Protein AF-A0A7S4CS10-F1 (afdb_monomer)

Mean predicted aligned error: 11.37 Å

Radius of gyration: 21.51 Å; Cα contacts (8 Å, |Δi|>4): 122; chains: 1; bounding box: 44×48×68 Å

Solvent-accessible surface area (backbone atoms only — not comparable to full-atom values): 8197 Å² total; per-residue (Å²): 145,87,87,82,83,78,83,75,83,74,84,68,85,87,72,81,80,81,76,77,58,76,70,58,47,68,35,93,86,35,38,68,57,46,52,48,51,50,51,30,47,52,22,42,57,62,39,72,46,49,65,56,50,48,61,55,49,27,52,77,68,69,49,53,72,66,58,47,50,50,54,52,53,52,45,63,56,36,37,61,52,20,30,50,52,28,52,53,39,37,76,72,70,38,40,68,56,47,43,53,51,20,32,49,50,14,23,50,26,41,51,48,38,57,51,39,64,74,66,72,50,59,68,67,58,49,51,50,34,50,48,53,23,49,28,24,46,32,21,29,50,41,43,53,64,74,76,108

pLDDT: mean 75.91, std 13.59, range [40.12, 90.75]

Organism: NCBI:txid73025

Structure (mmCIF, N/CA/C/O backbone):
data_AF-A0A7S4CS10-F1
#
_entry.id   AF-A0A7S4CS10-F1
#
loop_
_atom_site.group_PDB
_atom_site.id
_atom_site.type_symbol
_atom_site.label_atom_id
_atom_site.label_alt_id
_atom_site.label_comp_id
_atom_site.label_asym_id
_atom_site.label_entity_id
_atom_site.label_seq_id
_atom_site.pdbx_PDB_ins_code
_atom_site.Cartn_x
_atom_site.Cartn_y
_atom_site.Cartn_z
_atom_site.occupancy
_atom_site.B_iso_or_equiv
_atom_site.auth_seq_id
_atom_site.auth_comp_id
_atom_site.auth_asym_id
_atom_site.auth_atom_id
_atom_site.pdbx_PDB_model_num
ATOM 1 N N . ASP A 1 1 ? 25.178 33.866 -47.934 1.00 55.81 1 ASP A N 1
ATOM 2 C CA . ASP A 1 1 ? 24.964 32.444 -48.246 1.00 55.81 1 ASP A CA 1
ATOM 3 C C . ASP A 1 1 ? 25.324 31.540 -47.054 1.00 55.81 1 ASP A C 1
ATOM 5 O O . ASP A 1 1 ? 26.215 30.709 -47.128 1.00 55.81 1 ASP A O 1
ATOM 9 N N . LEU A 1 2 ? 24.688 31.771 -45.895 1.00 44.88 2 LEU A N 1
ATOM 10 C CA . LEU A 1 2 ? 24.964 31.049 -44.633 1.00 44.88 2 LEU A CA 1
ATOM 11 C C . LEU A 1 2 ? 23.772 31.146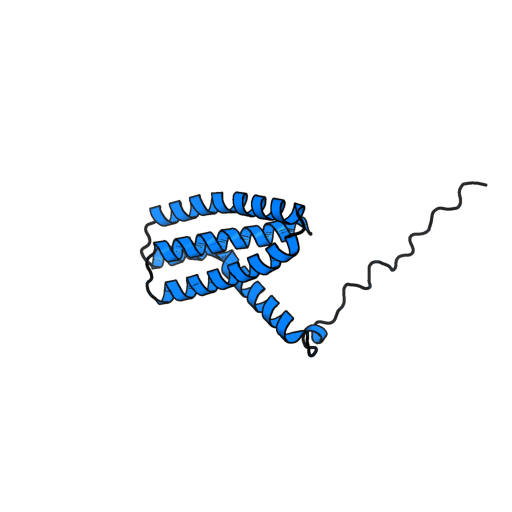 -43.651 1.00 44.88 2 LEU A C 1
ATOM 13 O O . LEU A 1 2 ? 23.937 31.210 -42.441 1.00 44.88 2 LEU A O 1
ATOM 17 N N . MET A 1 3 ? 22.549 31.193 -44.191 1.00 47.66 3 MET A N 1
ATOM 18 C CA . MET A 1 3 ? 21.282 31.321 -43.444 1.00 47.66 3 MET A CA 1
ATOM 19 C C . MET A 1 3 ? 20.208 30.363 -43.999 1.00 47.66 3 MET A C 1
ATOM 21 O O . MET A 1 3 ? 19.037 30.709 -44.106 1.00 47.66 3 MET A O 1
ATOM 25 N N . GLN A 1 4 ? 20.594 29.149 -44.402 1.00 53.22 4 GLN A N 1
ATOM 26 C CA . GLN A 1 4 ? 19.653 28.136 -44.902 1.00 53.22 4 GLN A CA 1
ATOM 27 C C . GLN A 1 4 ? 20.080 26.712 -44.531 1.00 53.22 4 GLN A C 1
ATOM 29 O O . GLN A 1 4 ? 20.315 25.903 -45.415 1.00 53.22 4 GLN A O 1
ATOM 34 N N . ARG A 1 5 ? 20.174 26.372 -43.239 1.00 50.81 5 ARG A N 1
ATOM 35 C CA . ARG A 1 5 ? 20.083 24.970 -42.766 1.00 50.81 5 ARG A CA 1
ATOM 36 C C . ARG A 1 5 ? 19.534 24.909 -41.340 1.00 50.81 5 ARG A C 1
ATOM 38 O O . ARG A 1 5 ? 20.215 24.464 -40.425 1.00 50.81 5 ARG A O 1
ATOM 45 N N . LEU A 1 6 ? 18.294 25.355 -41.149 1.00 47.41 6 LEU A N 1
ATOM 46 C CA . LEU A 1 6 ? 17.502 24.867 -40.020 1.00 47.41 6 LEU A CA 1
ATOM 47 C C . LEU A 1 6 ? 16.831 23.559 -40.463 1.00 47.41 6 LEU A C 1
ATOM 49 O O . LEU A 1 6 ? 16.130 23.572 -41.478 1.00 47.41 6 LEU A O 1
ATOM 53 N N . PRO A 1 7 ? 17.046 22.430 -39.766 1.00 47.03 7 PRO A N 1
ATOM 54 C CA . PRO A 1 7 ? 16.296 21.218 -40.042 1.00 47.03 7 PRO A CA 1
ATOM 55 C C . PRO A 1 7 ? 14.820 21.483 -39.738 1.00 47.03 7 PRO A C 1
ATOM 57 O O . PRO A 1 7 ? 14.441 21.848 -38.626 1.00 47.03 7 PRO A O 1
ATOM 60 N N . THR A 1 8 ? 13.986 21.324 -40.760 1.00 52.75 8 THR A N 1
ATOM 61 C CA . THR A 1 8 ? 12.531 21.313 -40.639 1.00 52.75 8 THR A CA 1
ATOM 62 C C . THR A 1 8 ? 12.154 20.203 -39.653 1.00 52.75 8 THR A C 1
ATOM 64 O O . THR A 1 8 ? 12.626 19.075 -39.823 1.00 52.75 8 THR A O 1
ATOM 67 N N . PRO A 1 9 ? 11.323 20.460 -38.626 1.00 43.72 9 PRO A N 1
ATOM 68 C CA . PRO A 1 9 ? 10.844 19.396 -37.764 1.00 43.72 9 PRO A CA 1
ATOM 69 C C . PRO A 1 9 ? 9.891 18.544 -38.601 1.00 43.72 9 PRO A C 1
ATOM 71 O O . PRO A 1 9 ? 8.718 18.870 -38.772 1.00 43.72 9 PRO A O 1
ATOM 74 N N . THR A 1 10 ? 10.404 17.454 -39.170 1.00 47.69 10 THR A N 1
ATOM 75 C CA . THR A 1 10 ? 9.578 16.405 -39.759 1.00 47.69 10 THR A CA 1
ATOM 76 C C . THR A 1 10 ? 8.759 15.792 -38.634 1.00 47.69 10 THR A C 1
ATOM 78 O O . THR A 1 10 ? 9.191 14.881 -37.925 1.00 47.69 10 THR A O 1
ATOM 81 N N . GLY A 1 11 ? 7.563 16.345 -38.442 1.00 51.81 11 GLY A N 1
ATOM 82 C CA . GLY A 1 11 ? 6.515 15.742 -37.649 1.00 51.81 11 GLY A CA 1
ATOM 83 C C . GLY A 1 11 ? 6.267 14.335 -38.171 1.00 51.81 11 GLY A C 1
ATOM 84 O O . GLY A 1 11 ? 5.913 14.159 -39.329 1.00 51.81 11 GLY A O 1
ATOM 85 N N . THR A 1 12 ? 6.536 13.336 -37.333 1.00 44.16 12 THR A N 1
ATOM 86 C CA . THR A 1 12 ? 6.010 11.953 -37.418 1.00 44.16 12 THR A CA 1
ATOM 87 C C . THR A 1 12 ? 6.559 11.036 -36.319 1.00 44.16 12 THR A C 1
ATOM 89 O O . THR A 1 12 ? 6.032 9.940 -36.143 1.00 44.16 12 THR A O 1
ATOM 92 N N . ALA A 1 13 ? 7.530 11.469 -35.506 1.00 40.75 13 ALA A N 1
ATOM 93 C CA . ALA A 1 13 ? 8.033 10.663 -34.386 1.00 40.75 13 ALA A CA 1
ATOM 94 C C . ALA A 1 13 ? 7.049 10.539 -33.195 1.00 40.75 13 ALA A C 1
ATOM 96 O O . ALA A 1 13 ? 7.157 9.610 -32.404 1.00 40.75 13 ALA A O 1
ATOM 97 N N . GLY A 1 14 ? 6.051 11.426 -33.083 1.00 40.19 14 GLY A N 1
ATOM 98 C CA . GLY A 1 14 ? 5.170 11.519 -31.906 1.00 40.19 14 GLY A CA 1
ATOM 99 C C . GLY A 1 14 ? 3.854 10.728 -31.942 1.00 40.19 14 GLY A C 1
ATOM 100 O O . GLY A 1 14 ? 3.061 10.854 -31.017 1.00 40.19 14 GLY A O 1
ATOM 101 N N . ARG A 1 15 ? 3.560 9.941 -32.991 1.00 40.84 15 ARG A N 1
ATOM 102 C CA . ARG A 1 15 ? 2.224 9.315 -33.174 1.00 40.84 15 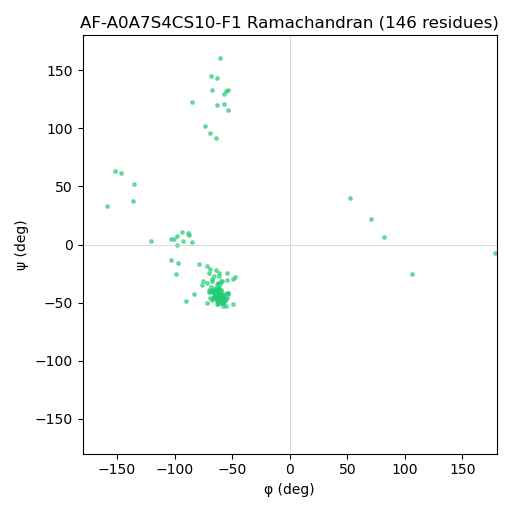ARG A CA 1
ATOM 103 C C . ARG A 1 15 ? 2.185 7.785 -33.249 1.00 40.84 15 ARG A C 1
ATOM 105 O O . ARG A 1 15 ? 1.109 7.227 -33.426 1.00 40.84 15 ARG A O 1
ATOM 112 N N . ARG A 1 16 ? 3.311 7.078 -33.096 1.00 40.12 16 ARG A N 1
ATOM 113 C CA . ARG A 1 16 ? 3.350 5.603 -33.249 1.00 40.12 16 ARG A CA 1
ATOM 114 C C . ARG A 1 16 ? 3.276 4.792 -31.947 1.00 40.12 16 ARG A C 1
ATOM 116 O O . ARG A 1 16 ? 3.253 3.570 -32.019 1.00 40.12 16 ARG A O 1
ATOM 123 N N . GLY A 1 17 ? 3.187 5.435 -30.781 1.00 42.62 17 GLY A N 1
ATOM 124 C CA . GLY A 1 17 ? 3.074 4.737 -29.489 1.00 42.62 17 GLY A CA 1
ATOM 125 C C . GLY A 1 17 ? 1.651 4.576 -28.934 1.00 42.62 17 GLY A C 1
ATOM 126 O O . GLY A 1 17 ? 1.444 3.763 -28.042 1.00 42.62 17 GLY A O 1
ATOM 127 N N . ALA A 1 18 ? 0.666 5.327 -29.438 1.00 44.56 18 ALA A N 1
ATOM 128 C CA . ALA A 1 18 ? -0.548 5.634 -28.665 1.00 44.56 18 ALA A CA 1
ATOM 129 C C . ALA A 1 18 ? -1.822 4.845 -29.034 1.00 44.56 18 ALA A C 1
ATOM 131 O O . ALA A 1 18 ? -2.877 5.105 -28.467 1.00 44.56 18 ALA A O 1
ATOM 132 N N . ALA A 1 19 ? -1.763 3.873 -29.947 1.00 45.78 19 ALA A N 1
ATOM 133 C CA . ALA A 1 19 ? -2.936 3.068 -30.315 1.00 45.78 19 ALA A CA 1
ATOM 134 C C . ALA A 1 19 ? -2.603 1.573 -30.405 1.00 45.78 19 ALA A C 1
ATOM 136 O O . ALA A 1 19 ? -2.865 0.901 -31.402 1.00 45.78 19 ALA A O 1
ATOM 137 N N . ILE A 1 20 ? -1.995 1.028 -29.351 1.00 56.88 20 ILE A N 1
ATOM 138 C CA . ILE A 1 20 ? -1.944 -0.424 -29.165 1.00 56.88 20 ILE A CA 1
ATOM 139 C C . ILE A 1 20 ? -3.356 -0.843 -28.746 1.00 56.88 20 ILE A C 1
ATOM 141 O O . ILE A 1 20 ? -3.760 -0.614 -27.611 1.00 56.88 20 ILE A O 1
ATOM 145 N N . GLY A 1 21 ? -4.138 -1.394 -29.679 1.00 61.16 21 GLY A N 1
ATOM 146 C CA . GLY A 1 21 ? -5.525 -1.777 -29.413 1.00 61.16 21 GLY A CA 1
ATOM 147 C C . GLY A 1 21 ? -5.648 -2.690 -28.188 1.00 61.16 21 GLY A C 1
ATOM 148 O O . GLY A 1 21 ? -4.918 -3.678 -28.081 1.00 61.16 21 GLY A O 1
ATOM 149 N N . LEU A 1 22 ? -6.598 -2.379 -27.296 1.00 63.78 22 LEU A N 1
ATOM 150 C CA . LEU A 1 22 ? -6.910 -3.118 -26.057 1.00 63.78 22 LEU A CA 1
ATOM 151 C C . LEU A 1 22 ? -7.035 -4.639 -26.271 1.00 63.78 22 LEU A C 1
ATOM 153 O O . LEU A 1 22 ? -6.721 -5.426 -25.383 1.00 63.78 22 LEU A O 1
ATOM 157 N N . TRP A 1 23 ? -7.421 -5.073 -27.473 1.00 67.50 23 TRP A N 1
ATOM 158 C CA . TRP A 1 23 ? -7.515 -6.484 -27.851 1.00 67.50 23 TRP A CA 1
ATOM 159 C C . TRP A 1 23 ? -6.174 -7.240 -27.778 1.00 67.50 23 TRP A C 1
ATOM 161 O O . TRP A 1 23 ? -6.164 -8.442 -27.516 1.00 67.50 23 TRP A O 1
ATOM 171 N N . ARG A 1 24 ? -5.026 -6.561 -27.940 1.00 65.25 24 ARG A N 1
ATOM 172 C CA . ARG A 1 24 ? -3.694 -7.183 -27.808 1.00 65.25 24 ARG A CA 1
ATOM 173 C C . ARG A 1 24 ? -3.360 -7.586 -26.373 1.00 65.25 24 ARG A C 1
ATOM 175 O O . ARG A 1 24 ? -2.556 -8.495 -26.185 1.00 65.25 24 ARG A O 1
ATOM 182 N N . LEU A 1 25 ? -4.016 -6.991 -25.375 1.00 61.19 25 LEU A N 1
ATOM 183 C CA . LEU A 1 25 ? -3.913 -7.426 -23.976 1.00 61.19 25 LEU A CA 1
ATOM 184 C C . LEU A 1 25 ? -4.468 -8.849 -23.783 1.00 61.19 25 LEU A C 1
ATOM 186 O O . LEU A 1 25 ? -4.056 -9.576 -22.882 1.00 61.19 25 LEU A O 1
ATOM 190 N N . TRP A 1 26 ? -5.333 -9.291 -24.701 1.00 69.50 26 TRP A N 1
ATOM 191 C CA . TRP A 1 26 ? -5.886 -10.640 -24.745 1.00 69.50 26 TRP A CA 1
ATOM 192 C C . TRP A 1 26 ? -5.106 -11.603 -25.651 1.00 69.50 26 TRP A C 1
ATOM 194 O O . TRP A 1 26 ? -5.564 -12.725 -25.890 1.00 69.50 26 TRP A O 1
ATOM 204 N N . ALA A 1 27 ? -3.916 -11.234 -26.132 1.00 77.69 27 ALA A N 1
ATOM 205 C CA . ALA A 1 27 ? -3.034 -12.167 -26.830 1.00 77.69 27 ALA A CA 1
ATOM 206 C C . ALA A 1 27 ? -2.488 -13.243 -25.866 1.00 77.69 27 ALA A C 1
ATOM 208 O O . ALA A 1 27 ? -2.219 -12.977 -24.687 1.00 77.69 27 ALA A O 1
ATOM 209 N N . ARG A 1 28 ? -2.314 -14.479 -26.359 1.00 59.16 28 ARG A N 1
ATOM 210 C CA . ARG A 1 28 ? -1.671 -15.569 -25.600 1.00 59.16 28 ARG A CA 1
ATOM 211 C C . ARG A 1 28 ? -0.266 -15.111 -25.174 1.00 59.16 28 ARG A C 1
ATOM 213 O O . ARG A 1 28 ? 0.530 -14.722 -26.015 1.00 59.16 28 ARG A O 1
ATOM 220 N N . GLY A 1 29 ? -0.006 -15.096 -23.864 1.00 65.94 29 GLY A N 1
ATOM 221 C CA . GLY A 1 29 ? 1.242 -14.603 -23.258 1.00 65.94 29 GLY A CA 1
ATOM 222 C C . GLY A 1 29 ? 1.135 -13.242 -22.552 1.00 65.94 29 GLY A C 1
ATOM 223 O O . GLY A 1 29 ? 1.870 -13.002 -21.597 1.00 65.94 29 GLY A O 1
ATOM 224 N N . LEU A 1 30 ? 0.183 -12.383 -22.941 1.00 67.88 30 LEU A N 1
ATOM 225 C CA . LEU A 1 30 ? -0.054 -11.087 -22.284 1.00 67.88 30 LEU A CA 1
ATOM 226 C C . LEU A 1 30 ? -1.210 -11.127 -21.277 1.00 67.88 30 LEU A C 1
ATOM 228 O O . LEU A 1 30 ? -1.155 -10.405 -20.288 1.00 67.88 30 LEU A O 1
ATOM 232 N N . ARG A 1 31 ? -2.173 -12.045 -21.449 1.00 76.25 31 ARG A N 1
ATOM 233 C CA . ARG A 1 31 ? -3.345 -12.199 -20.560 1.00 76.25 31 ARG A CA 1
ATOM 234 C C . ARG A 1 31 ? -2.992 -12.254 -19.076 1.00 76.25 31 ARG A C 1
ATOM 236 O O . ARG A 1 31 ? -3.558 -11.503 -18.297 1.00 76.25 31 ARG A O 1
ATOM 243 N N . GLY A 1 32 ? -2.046 -13.111 -18.687 1.00 75.00 32 GLY A N 1
ATOM 244 C CA . GLY A 1 32 ? -1.654 -13.256 -17.280 1.00 75.00 32 GLY A CA 1
ATOM 245 C C . GLY A 1 32 ? -1.045 -11.976 -16.702 1.00 75.00 32 GLY A C 1
ATOM 246 O O . GLY A 1 32 ? -1.350 -11.603 -15.575 1.00 75.00 32 GLY A O 1
ATOM 247 N N . ARG A 1 33 ? -0.248 -11.254 -17.503 1.00 75.25 33 ARG A N 1
ATOM 248 C CA . ARG A 1 33 ? 0.334 -9.964 -17.105 1.00 75.25 33 ARG A CA 1
ATOM 249 C C 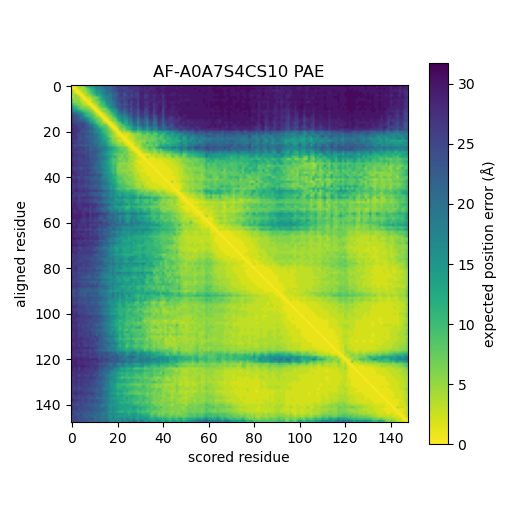. ARG A 1 33 ? -0.734 -8.881 -16.997 1.00 75.25 33 ARG A C 1
ATOM 251 O O . ARG A 1 33 ? -0.711 -8.114 -16.047 1.00 75.25 33 ARG A O 1
ATOM 258 N N . THR A 1 34 ? -1.683 -8.840 -17.929 1.00 75.25 34 THR A N 1
ATOM 259 C CA . THR A 1 34 ? -2.812 -7.905 -17.881 1.00 75.25 34 THR A CA 1
ATOM 260 C C . THR A 1 34 ? -3.695 -8.166 -16.668 1.00 75.25 34 THR A C 1
ATOM 262 O O . THR A 1 34 ? -3.998 -7.226 -15.946 1.00 75.25 34 THR A O 1
ATOM 265 N N . VAL A 1 35 ? -4.060 -9.424 -16.402 1.00 79.62 35 VAL A N 1
ATOM 266 C CA . VAL A 1 35 ? -4.845 -9.791 -15.214 1.00 79.62 35 VAL A CA 1
ATOM 267 C C . VAL A 1 35 ? -4.106 -9.392 -13.942 1.00 79.62 35 VAL A C 1
ATOM 269 O O . VAL A 1 35 ? -4.705 -8.760 -13.081 1.00 79.62 35 VAL A O 1
ATOM 272 N N . LEU A 1 36 ? -2.805 -9.681 -13.849 1.00 77.38 36 LEU A N 1
ATOM 273 C CA . LEU A 1 36 ? -1.998 -9.270 -12.704 1.00 77.38 36 LEU A CA 1
ATOM 274 C C . LEU A 1 36 ? -2.027 -7.749 -12.519 1.00 77.38 36 LEU A C 1
ATOM 276 O O . LEU A 1 36 ? -2.335 -7.283 -11.433 1.00 77.38 36 LEU A O 1
ATOM 280 N N . VAL A 1 37 ? -1.768 -6.971 -13.573 1.00 77.69 37 VAL A N 1
ATOM 281 C CA . VAL A 1 37 ? -1.800 -5.501 -13.503 1.00 77.69 37 VAL A CA 1
ATOM 282 C C . VAL A 1 37 ? -3.178 -4.987 -13.084 1.00 77.69 37 VAL A C 1
ATOM 284 O O . VAL A 1 37 ? -3.248 -4.076 -12.269 1.00 77.69 37 VAL A O 1
ATOM 287 N N . VAL A 1 38 ? -4.265 -5.580 -13.583 1.00 76.25 38 VAL A N 1
ATOM 288 C CA . VAL A 1 38 ? -5.636 -5.202 -13.202 1.00 76.25 38 VAL A CA 1
ATOM 289 C C . VAL A 1 38 ? -5.910 -5.510 -11.731 1.00 76.25 38 VAL A C 1
ATOM 291 O O . VAL A 1 38 ? -6.465 -4.664 -11.039 1.00 76.25 38 VAL A O 1
ATOM 294 N N . VAL A 1 39 ? -5.501 -6.681 -11.237 1.00 76.62 39 VAL A N 1
ATOM 295 C CA . VAL A 1 39 ? -5.646 -7.049 -9.819 1.00 76.62 39 VAL A CA 1
ATOM 296 C C . VAL A 1 39 ? -4.836 -6.105 -8.936 1.00 76.62 39 VAL A C 1
ATOM 298 O O . VAL A 1 39 ? -5.362 -5.602 -7.947 1.00 76.62 39 VAL A O 1
ATOM 301 N N . LEU A 1 40 ? -3.590 -5.817 -9.320 1.00 73.94 40 LEU A N 1
ATOM 302 C CA . LEU A 1 40 ? -2.733 -4.884 -8.594 1.00 73.94 40 LEU A CA 1
ATOM 303 C C . LEU A 1 40 ? -3.328 -3.474 -8.570 1.00 73.94 40 LEU A C 1
ATOM 305 O O . LEU A 1 40 ? -3.359 -2.820 -7.532 1.00 73.94 40 LEU A O 1
ATOM 309 N N . TRP A 1 41 ? -3.850 -3.021 -9.708 1.00 75.12 41 TRP A N 1
ATOM 310 C CA . TRP A 1 41 ? -4.509 -1.728 -9.821 1.00 75.12 41 TRP A CA 1
ATOM 311 C C . TRP A 1 41 ? -5.775 -1.653 -8.969 1.00 75.12 41 TRP A C 1
ATOM 313 O O . TRP A 1 41 ? -5.954 -0.686 -8.239 1.00 75.12 41 TRP A O 1
ATOM 323 N N . ALA A 1 42 ? -6.631 -2.676 -9.013 1.00 73.38 42 ALA A N 1
ATOM 324 C CA . ALA A 1 42 ? -7.837 -2.743 -8.194 1.00 73.38 42 ALA A CA 1
ATOM 325 C C . ALA A 1 42 ? -7.506 -2.766 -6.692 1.00 73.38 42 ALA A C 1
ATOM 327 O O . ALA A 1 42 ? -8.163 -2.079 -5.909 1.00 73.38 42 ALA A O 1
ATOM 328 N N . GLY A 1 43 ? -6.458 -3.496 -6.297 1.00 71.12 43 GLY A N 1
ATOM 329 C CA . GLY A 1 43 ? -5.944 -3.523 -4.927 1.00 71.12 43 GLY A CA 1
ATOM 330 C C . GLY A 1 43 ? -5.436 -2.158 -4.465 1.00 71.12 43 GLY A C 1
ATOM 331 O O . GLY A 1 43 ? -5.796 -1.721 -3.373 1.00 71.12 43 GLY A O 1
ATOM 332 N N . CYS A 1 44 ? -4.681 -1.453 -5.312 1.00 71.44 44 CYS A N 1
ATOM 333 C CA . CYS A 1 44 ? -4.223 -0.089 -5.046 1.00 71.44 44 CYS A CA 1
ATOM 334 C C . CYS A 1 44 ? -5.369 0.931 -5.029 1.00 71.44 44 CYS A C 1
ATOM 336 O O . CYS A 1 44 ? -5.365 1.821 -4.188 1.00 71.44 44 CYS A O 1
ATOM 338 N N . ALA A 1 45 ? -6.348 0.817 -5.929 1.00 72.81 45 ALA A N 1
ATOM 339 C CA . ALA A 1 45 ? -7.494 1.723 -5.999 1.00 72.81 45 ALA A CA 1
ATOM 340 C C . ALA A 1 45 ? -8.394 1.572 -4.766 1.00 72.81 45 ALA A C 1
ATOM 342 O O . ALA A 1 45 ? -8.730 2.562 -4.127 1.00 72.81 45 ALA A O 1
ATOM 343 N N . THR A 1 46 ? -8.695 0.335 -4.372 1.00 70.62 46 THR A N 1
ATOM 344 C CA . THR A 1 46 ? -9.402 0.049 -3.111 1.00 70.62 46 THR A CA 1
ATOM 345 C C . THR A 1 46 ? -8.576 0.517 -1.917 1.00 70.62 46 THR A C 1
ATOM 347 O O . THR A 1 46 ? -9.101 1.117 -0.983 1.00 70.62 46 THR A O 1
ATOM 350 N N . GLY A 1 47 ? -7.262 0.282 -1.990 1.00 63.72 47 GLY A N 1
ATOM 351 C CA . GLY A 1 47 ? -6.290 0.769 -1.033 1.00 63.72 47 GLY A CA 1
ATOM 352 C C . GLY A 1 47 ? -6.376 2.278 -0.868 1.00 63.72 47 GLY A C 1
ATOM 353 O O . GLY A 1 47 ? -6.456 2.709 0.259 1.00 63.72 47 GLY A O 1
ATOM 354 N N . SER A 1 48 ? -6.466 3.074 -1.937 1.00 69.69 48 SER A N 1
ATOM 355 C CA . SER A 1 48 ? -6.457 4.549 -1.886 1.00 69.69 48 SER A CA 1
ATOM 356 C C . SER A 1 48 ? -7.513 5.175 -0.974 1.00 69.69 48 SER A C 1
ATOM 358 O O . SER A 1 48 ? -7.310 6.271 -0.453 1.00 69.69 48 SER A O 1
ATOM 360 N N . GLU A 1 49 ? -8.610 4.463 -0.726 1.00 74.56 49 GLU A N 1
ATOM 361 C CA . GLU A 1 49 ? -9.653 4.918 0.179 1.00 74.56 49 GLU A CA 1
ATOM 362 C C . GLU A 1 49 ? -9.370 4.570 1.643 1.00 74.56 49 GLU A C 1
ATOM 364 O O . GLU A 1 49 ? -10.188 4.903 2.486 1.00 74.56 49 GLU A O 1
ATOM 369 N N . PHE A 1 50 ? -8.240 3.942 1.998 1.00 72.38 50 PHE A N 1
ATOM 370 C CA . PHE A 1 50 ? -7.969 3.363 3.326 1.00 72.38 50 PHE A CA 1
ATOM 371 C C . PHE A 1 50 ? -8.253 4.312 4.503 1.00 72.38 50 PHE A C 1
ATOM 373 O O . PHE A 1 50 ? -8.666 3.855 5.567 1.00 72.38 50 PHE A O 1
ATOM 380 N N . TRP A 1 51 ? -8.113 5.629 4.325 1.00 76.19 51 TRP A N 1
ATOM 381 C CA . TRP A 1 51 ? -8.500 6.613 5.338 1.00 76.19 51 TRP A CA 1
ATOM 382 C C . TRP A 1 51 ? -9.994 6.613 5.659 1.00 76.19 51 TRP A C 1
ATOM 384 O O . TRP A 1 51 ? -10.353 6.685 6.831 1.00 76.19 51 TRP A O 1
ATOM 394 N N . PHE A 1 52 ? -10.848 6.464 4.647 1.00 78.38 52 PHE A N 1
ATOM 395 C CA . PHE A 1 52 ? -12.285 6.273 4.818 1.00 78.38 52 PHE A CA 1
ATOM 396 C C . PHE A 1 52 ? -12.581 5.007 5.632 1.00 78.38 52 PHE A C 1
ATOM 398 O O . PHE A 1 52 ? -13.393 5.042 6.554 1.00 78.38 52 PHE A O 1
ATOM 405 N N . TRP A 1 53 ? -11.867 3.905 5.365 1.00 72.69 53 TRP A N 1
ATOM 406 C CA . TRP A 1 53 ? -12.012 2.665 6.138 1.00 72.69 53 TRP A CA 1
ATOM 407 C C . TRP A 1 53 ? -11.655 2.900 7.609 1.00 72.69 53 TRP A C 1
ATOM 409 O O . TRP A 1 53 ? -12.385 2.489 8.508 1.00 72.69 53 TRP A O 1
ATOM 419 N N . VAL A 1 54 ? -10.560 3.613 7.871 1.00 76.19 54 VAL A N 1
ATOM 420 C CA . VAL A 1 54 ? -10.112 3.920 9.234 1.00 76.19 54 VAL A CA 1
ATOM 421 C C . VAL A 1 54 ? -11.116 4.802 9.984 1.00 76.19 54 VAL A C 1
ATOM 423 O O . VAL A 1 54 ? -11.386 4.542 11.156 1.00 76.19 54 VAL A O 1
ATOM 426 N N . THR A 1 55 ? -11.690 5.822 9.342 1.00 81.06 55 THR A N 1
ATOM 427 C CA . THR A 1 55 ? -12.579 6.778 10.021 1.00 81.06 55 THR A CA 1
ATOM 428 C C . THR A 1 55 ? -14.019 6.295 10.148 1.00 81.06 55 THR A C 1
ATOM 430 O O . THR A 1 55 ? -14.616 6.474 11.209 1.00 81.06 55 THR A O 1
ATOM 433 N N . GLU A 1 56 ? -14.582 5.688 9.102 1.00 78.88 56 GLU A N 1
ATOM 434 C CA . GLU A 1 56 ? -15.993 5.284 9.077 1.00 78.88 56 GLU A CA 1
ATOM 435 C C . GLU A 1 56 ? -16.185 3.866 9.612 1.00 78.88 56 GLU A C 1
ATOM 437 O O . GLU A 1 56 ? -16.999 3.643 10.513 1.00 78.88 56 GLU A O 1
ATOM 442 N N . LEU A 1 57 ? -15.388 2.903 9.140 1.00 71.94 57 LEU A N 1
ATOM 443 C CA . LEU A 1 57 ? -15.503 1.530 9.633 1.00 71.94 57 LEU A CA 1
ATOM 444 C C . LEU A 1 57 ? -14.887 1.375 11.025 1.00 71.94 57 LEU A C 1
ATOM 446 O O . LEU A 1 57 ? -15.416 0.625 11.842 1.00 71.94 57 LEU A O 1
ATOM 450 N N . GLY A 1 58 ? -13.844 2.147 11.350 1.00 73.25 58 GLY A N 1
ATOM 451 C CA . GLY A 1 58 ? -13.290 2.180 12.705 1.00 73.25 58 GLY A CA 1
ATOM 452 C C . GLY A 1 58 ? -14.336 2.562 13.756 1.00 73.25 58 GLY A C 1
ATOM 453 O O . GLY A 1 58 ? -14.446 1.892 14.784 1.00 73.25 58 GLY A O 1
ATOM 454 N N . LYS A 1 59 ? -15.178 3.564 13.466 1.00 73.38 59 LYS A N 1
ATOM 455 C CA . LYS A 1 59 ? -16.315 3.925 14.329 1.00 73.38 59 LYS A CA 1
ATOM 456 C C . LYS A 1 59 ? -17.352 2.807 14.407 1.00 73.38 59 LYS A C 1
ATOM 458 O O . LYS A 1 59 ? -17.791 2.471 15.505 1.00 73.38 59 LYS A O 1
ATOM 463 N N . ALA A 1 60 ? -17.710 2.205 13.271 1.00 76.94 60 ALA A N 1
ATOM 464 C CA . ALA A 1 60 ? -18.665 1.095 13.222 1.00 76.94 60 ALA A CA 1
ATOM 465 C C . ALA A 1 60 ? -18.196 -0.142 14.016 1.00 76.94 60 ALA A C 1
ATOM 467 O O . ALA A 1 60 ? -19.022 -0.925 14.484 1.00 76.94 60 ALA A O 1
ATOM 468 N N . TRP A 1 61 ? -16.885 -0.306 14.209 1.00 73.56 61 TRP A N 1
ATOM 469 C CA . TRP A 1 61 ? -16.285 -1.404 14.973 1.00 73.56 61 TRP A CA 1
ATOM 470 C C . TRP A 1 61 ? -15.917 -1.047 16.416 1.00 73.56 61 TRP A C 1
ATOM 472 O O . TRP A 1 61 ? -15.297 -1.853 17.107 1.00 73.56 61 TRP A O 1
ATOM 482 N N . GLY A 1 62 ? -16.303 0.139 16.894 1.00 77.31 62 GLY A N 1
ATOM 483 C CA . GLY A 1 62 ? -16.037 0.557 18.270 1.00 77.31 62 GLY A CA 1
ATOM 484 C C . GLY A 1 62 ? -14.562 0.858 18.554 1.00 77.31 62 GLY A C 1
ATOM 485 O O . GLY A 1 62 ? -14.142 0.826 19.711 1.00 77.31 62 GLY A O 1
ATOM 486 N N . ILE A 1 63 ? -13.761 1.153 17.523 1.00 79.62 63 ILE A N 1
ATOM 487 C CA . ILE A 1 63 ? -12.412 1.694 17.708 1.00 79.62 63 ILE A CA 1
ATOM 488 C C . ILE A 1 63 ? -12.549 3.103 18.292 1.00 79.62 63 ILE A C 1
ATOM 490 O O . ILE A 1 63 ? -13.346 3.914 17.816 1.00 79.62 63 ILE A O 1
ATOM 494 N N . SER A 1 64 ? -11.775 3.401 19.337 1.00 83.69 64 SER A N 1
ATOM 495 C CA . SER A 1 64 ? -11.818 4.717 19.969 1.00 83.69 64 SER A CA 1
ATOM 496 C C . SER A 1 64 ? -11.374 5.807 18.992 1.00 83.69 64 SER A C 1
ATOM 498 O O . SER A 1 64 ? -10.444 5.633 18.202 1.00 83.69 64 SER A O 1
ATOM 500 N N . GLU A 1 65 ? -12.007 6.976 19.076 1.00 83.31 65 GLU A N 1
ATOM 501 C CA . GLU A 1 65 ? -11.640 8.127 18.245 1.00 83.31 65 GLU A CA 1
ATOM 502 C C . GLU A 1 65 ? -10.175 8.546 18.460 1.00 83.31 65 GLU A C 1
ATOM 504 O O . GLU A 1 65 ? -9.510 9.002 17.532 1.00 83.31 65 GLU A O 1
ATOM 509 N N . VAL A 1 66 ? -9.651 8.346 19.675 1.00 85.19 66 VAL A N 1
ATOM 510 C CA . VAL A 1 66 ? -8.240 8.590 20.006 1.00 85.19 66 VAL A CA 1
ATOM 511 C C . VAL A 1 66 ? -7.327 7.667 19.199 1.00 85.19 66 VAL A C 1
ATOM 513 O O . VAL A 1 66 ? -6.419 8.160 18.538 1.00 85.19 66 VAL A O 1
ATOM 516 N N . ALA A 1 67 ? -7.609 6.360 19.159 1.00 81.31 67 ALA A N 1
ATOM 517 C CA . ALA A 1 67 ? -6.813 5.409 18.383 1.00 81.31 67 ALA A CA 1
ATOM 518 C C . ALA A 1 67 ? -6.879 5.702 16.874 1.00 81.31 67 ALA A C 1
ATOM 520 O O . ALA A 1 67 ? -5.867 5.629 16.178 1.00 81.31 67 ALA A O 1
ATOM 521 N N . VAL A 1 68 ? -8.049 6.103 16.363 1.00 83.25 68 VAL A N 1
ATOM 522 C CA . VAL A 1 68 ? -8.199 6.557 14.969 1.00 83.25 68 VAL A CA 1
ATOM 523 C C . VAL A 1 68 ? -7.306 7.771 14.692 1.00 83.25 68 VAL A C 1
ATOM 525 O O . VAL A 1 68 ? -6.569 7.777 13.705 1.00 83.25 68 VAL A O 1
ATOM 528 N N . LYS A 1 69 ? -7.310 8.778 15.575 1.00 85.12 69 LYS A N 1
ATOM 529 C CA . LYS A 1 69 ? -6.455 9.972 15.448 1.00 85.12 69 LYS A CA 1
ATOM 530 C C . LYS A 1 69 ? -4.968 9.632 15.498 1.00 85.12 69 LYS A C 1
ATOM 532 O O . LYS A 1 69 ? -4.205 10.193 14.715 1.00 85.12 69 LYS A O 1
ATOM 537 N N . GLU A 1 70 ? -4.560 8.714 16.370 1.00 84.94 70 GLU A N 1
ATOM 538 C CA . GLU A 1 70 ? -3.176 8.240 16.454 1.00 84.94 70 GLU A CA 1
ATOM 539 C C . GLU A 1 70 ? -2.741 7.546 15.158 1.00 84.94 70 GLU A C 1
ATOM 541 O O . GLU A 1 70 ? -1.702 7.897 14.600 1.00 84.94 70 GLU A O 1
ATOM 546 N N . ILE A 1 71 ? -3.562 6.641 14.612 1.00 83.88 71 ILE A N 1
ATOM 547 C CA . ILE A 1 71 ? -3.292 5.979 13.324 1.00 83.88 71 ILE A CA 1
ATOM 548 C C . ILE A 1 71 ? -3.188 7.011 12.195 1.00 83.88 71 ILE A C 1
ATOM 550 O O . ILE A 1 71 ? -2.267 6.945 11.380 1.00 83.88 71 ILE A O 1
ATOM 554 N N . MET A 1 72 ? -4.091 7.995 12.160 1.00 84.44 72 MET A N 1
ATOM 555 C CA . MET A 1 72 ? -4.040 9.081 11.179 1.00 84.44 72 MET A CA 1
ATOM 556 C C . MET A 1 72 ? -2.773 9.923 11.303 1.00 84.44 72 MET A C 1
ATOM 558 O O . MET A 1 72 ? -2.152 10.260 10.294 1.00 84.44 72 MET A O 1
ATOM 562 N N . PHE A 1 73 ? -2.368 10.253 12.527 1.00 84.88 73 PHE A N 1
ATOM 563 C CA . PHE A 1 73 ? -1.143 11.000 12.778 1.00 84.88 73 PHE A CA 1
ATOM 564 C C . PHE A 1 73 ? 0.090 10.220 12.310 1.00 84.88 73 PHE A C 1
ATOM 566 O O . PHE A 1 73 ? 0.906 10.754 11.557 1.00 84.88 73 PHE A O 1
ATOM 573 N N . VAL A 1 74 ? 0.193 8.939 12.672 1.00 85.62 74 VAL A N 1
ATOM 574 C CA . VAL A 1 74 ? 1.303 8.075 12.248 1.00 85.62 74 VAL A CA 1
ATOM 575 C C . VAL A 1 74 ? 1.318 7.909 10.728 1.00 85.62 74 VAL A C 1
ATOM 577 O O . VAL A 1 74 ? 2.375 8.035 10.105 1.00 85.62 74 VAL A O 1
ATOM 580 N N . GLY A 1 75 ? 0.169 7.694 10.085 1.00 82.88 75 GLY A N 1
ATOM 581 C CA . GLY A 1 75 ? 0.136 7.554 8.630 1.00 82.88 75 GLY A CA 1
ATOM 582 C C . GLY A 1 75 ? 0.485 8.844 7.882 1.00 82.88 75 GLY A C 1
ATOM 583 O O . GLY A 1 75 ? 1.136 8.768 6.843 1.00 82.88 75 GLY A O 1
ATOM 584 N N . ARG A 1 76 ? 0.196 10.030 8.442 1.00 82.12 76 ARG A N 1
ATOM 585 C CA . ARG A 1 76 ? 0.700 11.308 7.896 1.00 82.12 76 ARG A CA 1
ATOM 586 C C . ARG A 1 76 ? 2.222 11.411 7.916 1.00 82.12 76 ARG A C 1
ATOM 588 O O . ARG A 1 76 ? 2.785 12.039 7.028 1.00 82.12 76 ARG A O 1
ATOM 595 N N . LEU A 1 77 ? 2.885 10.812 8.904 1.00 83.38 77 LEU A N 1
ATOM 596 C CA . LEU A 1 77 ? 4.349 10.734 8.936 1.00 83.38 77 LEU A CA 1
ATOM 597 C C . LEU A 1 77 ? 4.874 9.680 7.959 1.00 83.38 77 LEU A C 1
ATOM 599 O O . LEU A 1 77 ? 5.920 9.868 7.346 1.00 83.38 77 LEU A O 1
ATOM 603 N N . THR A 1 78 ? 4.126 8.591 7.790 1.00 84.94 78 THR A N 1
ATOM 604 C CA . THR A 1 78 ? 4.502 7.451 6.946 1.00 84.94 78 THR A CA 1
ATOM 605 C C . THR A 1 78 ? 4.662 7.852 5.475 1.00 84.94 78 THR A C 1
ATOM 607 O O . THR A 1 78 ? 5.597 7.383 4.827 1.00 84.94 78 THR A O 1
ATOM 610 N N . GLY A 1 79 ? 3.825 8.759 4.965 1.00 78.38 79 GLY A N 1
ATOM 611 C CA . GLY A 1 79 ? 3.875 9.188 3.563 1.00 78.38 79 GLY A CA 1
ATOM 612 C C . GLY A 1 79 ? 5.170 9.893 3.144 1.00 78.38 79 GLY A C 1
ATOM 613 O O . GLY A 1 79 ? 5.812 9.456 2.187 1.00 78.38 79 GLY A O 1
ATOM 614 N N . PRO A 1 80 ? 5.644 10.922 3.871 1.00 83.62 80 PRO A N 1
ATOM 615 C CA . PRO A 1 80 ? 6.963 11.507 3.641 1.00 83.62 80 PRO A CA 1
ATOM 616 C C . PRO A 1 80 ? 8.102 10.479 3.663 1.00 83.62 80 PRO A C 1
ATOM 618 O O . PRO A 1 80 ? 8.973 10.518 2.793 1.00 83.62 80 PRO A O 1
ATOM 621 N N . PHE A 1 81 ? 8.092 9.527 4.606 1.00 86.50 81 PHE A N 1
ATOM 622 C CA . PHE A 1 81 ? 9.103 8.463 4.645 1.00 86.50 81 PHE A CA 1
ATOM 623 C C . PHE A 1 81 ? 9.031 7.564 3.408 1.00 86.50 81 PHE A C 1
ATOM 625 O O . PHE A 1 81 ? 10.063 7.314 2.786 1.00 86.50 81 PHE A O 1
ATOM 632 N N . ALA A 1 82 ? 7.830 7.139 3.012 1.00 86.50 82 ALA A N 1
ATOM 633 C CA . ALA A 1 82 ? 7.604 6.350 1.806 1.00 86.50 82 ALA A CA 1
ATOM 634 C C . ALA A 1 82 ? 8.096 7.079 0.548 1.00 86.50 82 ALA A C 1
ATOM 636 O O . ALA A 1 82 ? 8.821 6.504 -0.266 1.00 86.50 82 ALA A O 1
ATOM 637 N N . PHE A 1 83 ? 7.788 8.370 0.422 1.00 81.81 83 PHE A N 1
ATOM 638 C CA . PHE A 1 83 ? 8.235 9.195 -0.695 1.00 81.81 83 PHE A CA 1
ATOM 639 C C . PHE A 1 83 ? 9.765 9.310 -0.762 1.00 81.81 83 PHE A C 1
ATOM 641 O O . PHE A 1 83 ? 10.363 9.159 -1.833 1.00 81.81 83 PHE A O 1
ATOM 648 N N . VAL A 1 84 ? 10.426 9.527 0.381 1.00 85.31 84 VAL A N 1
ATOM 649 C CA . VAL A 1 84 ? 11.894 9.559 0.457 1.00 85.31 84 VAL A CA 1
ATOM 650 C C . VAL A 1 84 ? 12.479 8.193 0.098 1.00 85.31 84 VAL A C 1
ATOM 652 O O . VAL A 1 84 ? 13.398 8.128 -0.719 1.00 85.31 84 VAL A O 1
ATOM 655 N N . SER A 1 85 ? 11.932 7.097 0.631 1.00 87.25 85 SER A N 1
ATOM 656 C CA . SER A 1 85 ? 12.366 5.737 0.288 1.00 87.25 85 SER A CA 1
ATOM 657 C C . SER A 1 85 ? 12.233 5.456 -1.211 1.00 87.25 85 SER A C 1
ATOM 659 O O . SER A 1 85 ? 13.173 4.947 -1.824 1.00 87.25 85 SER A O 1
ATOM 661 N N . ALA A 1 86 ? 11.111 5.840 -1.824 1.00 85.50 86 ALA A N 1
ATOM 662 C CA . ALA A 1 86 ? 10.880 5.720 -3.261 1.00 85.50 86 ALA A CA 1
ATOM 663 C C . ALA A 1 86 ? 11.873 6.556 -4.082 1.00 85.50 86 ALA A C 1
ATOM 665 O O . ALA A 1 86 ? 12.427 6.066 -5.071 1.00 85.50 86 ALA A O 1
ATOM 666 N N . SER A 1 87 ? 12.151 7.786 -3.648 1.00 80.75 87 SER A N 1
ATOM 667 C CA . SER A 1 87 ? 13.118 8.682 -4.292 1.00 80.75 87 SER A CA 1
ATOM 668 C C . SER A 1 87 ? 14.538 8.116 -4.248 1.00 80.75 87 SER A C 1
ATOM 670 O O . SER A 1 87 ? 15.234 8.088 -5.265 1.00 80.75 87 SER A O 1
ATOM 672 N N . VAL A 1 88 ? 14.965 7.617 -3.083 1.00 86.38 88 VAL A N 1
ATOM 673 C CA . VAL A 1 88 ? 16.276 6.981 -2.894 1.00 86.38 88 VAL A CA 1
ATOM 674 C C . VAL A 1 88 ? 16.387 5.738 -3.771 1.00 86.38 88 VAL A C 1
ATOM 676 O O . VAL A 1 88 ? 17.320 5.626 -4.563 1.00 86.38 88 VAL A O 1
ATOM 679 N N . ALA A 1 89 ? 15.409 4.835 -3.703 1.00 87.31 89 ALA A N 1
ATOM 680 C CA . ALA A 1 89 ? 15.409 3.614 -4.500 1.00 87.31 89 ALA A CA 1
ATOM 681 C C . ALA A 1 89 ? 15.424 3.903 -6.012 1.00 87.31 89 ALA A C 1
ATOM 683 O O . ALA A 1 89 ? 16.143 3.242 -6.764 1.00 87.31 89 ALA A O 1
ATOM 684 N N . SER A 1 90 ? 14.696 4.928 -6.460 1.00 84.12 90 SER A N 1
ATOM 685 C CA . SER A 1 90 ? 14.681 5.345 -7.865 1.00 84.12 90 SER A CA 1
ATOM 686 C C . SER A 1 90 ? 16.034 5.887 -8.327 1.00 84.12 90 SER A C 1
ATOM 688 O O . SER A 1 90 ? 16.486 5.516 -9.410 1.00 84.12 90 SER A O 1
ATOM 690 N N . ARG A 1 91 ? 16.737 6.670 -7.492 1.00 85.25 91 ARG A N 1
ATOM 691 C CA . ARG A 1 91 ? 18.107 7.141 -7.785 1.00 85.25 91 ARG A CA 1
ATOM 692 C C . ARG A 1 91 ? 19.104 5.999 -7.981 1.00 85.25 91 ARG A C 1
ATOM 694 O O . ARG A 1 91 ? 20.018 6.132 -8.786 1.00 85.25 91 ARG A O 1
ATOM 701 N N . PHE A 1 92 ? 18.909 4.876 -7.295 1.00 89.69 92 PHE A N 1
ATOM 702 C CA . PHE A 1 92 ? 19.734 3.674 -7.446 1.00 89.69 92 PHE A CA 1
ATOM 703 C C . PHE A 1 92 ? 19.248 2.719 -8.553 1.00 89.69 92 PHE A C 1
ATOM 705 O O . PHE A 1 92 ? 19.732 1.595 -8.653 1.00 89.69 92 PHE A O 1
ATOM 712 N N . GLY A 1 93 ? 18.293 3.135 -9.393 1.00 86.12 93 GLY A N 1
ATOM 713 C CA . GLY A 1 93 ? 17.794 2.328 -10.512 1.00 86.12 93 GLY A CA 1
ATOM 714 C C . GLY A 1 93 ? 16.744 1.276 -10.132 1.00 86.12 93 GLY A C 1
ATOM 715 O O . GLY A 1 93 ? 16.302 0.516 -10.993 1.00 86.12 9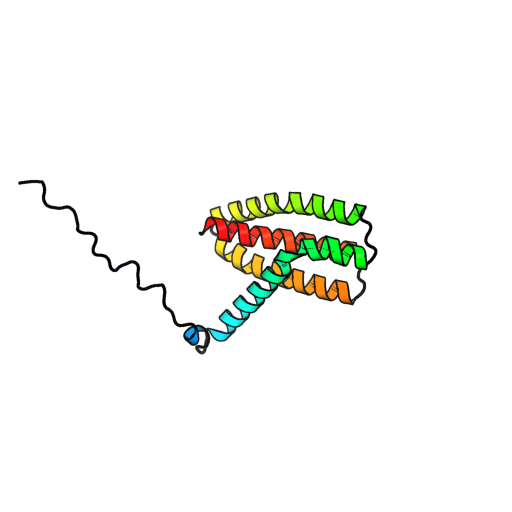3 GLY A O 1
ATOM 716 N N . TYR A 1 94 ? 16.275 1.253 -8.881 1.00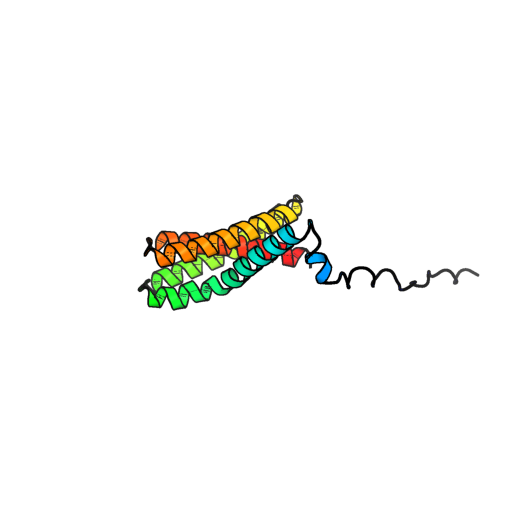 88.38 94 TYR A N 1
ATOM 717 C CA . TYR A 1 94 ? 15.275 0.292 -8.400 1.00 88.38 94 TYR A CA 1
ATOM 718 C C . TYR A 1 94 ? 13.821 0.738 -8.614 1.00 88.38 94 TYR A C 1
ATOM 720 O O . TYR A 1 94 ? 12.908 0.049 -8.163 1.00 88.38 94 TYR A O 1
ATOM 728 N N . GLY A 1 95 ? 13.560 1.836 -9.333 1.00 84.75 95 GLY A N 1
ATOM 729 C CA . GLY A 1 95 ? 12.203 2.381 -9.510 1.00 84.75 95 GLY A CA 1
ATOM 730 C C . GLY A 1 95 ? 11.180 1.360 -10.037 1.00 84.75 95 GLY A C 1
ATOM 731 O O . GLY A 1 95 ? 10.080 1.249 -9.505 1.00 84.75 95 GLY A O 1
ATOM 732 N N . LYS A 1 96 ? 11.560 0.520 -11.014 1.00 85.25 96 LYS A N 1
ATOM 733 C CA . LYS A 1 96 ? 10.682 -0.554 -11.531 1.00 85.25 96 LYS A CA 1
ATOM 734 C C . LYS A 1 96 ? 10.370 -1.628 -10.485 1.00 85.25 96 LYS A C 1
ATOM 736 O O . LYS A 1 96 ? 9.256 -2.152 -10.454 1.00 85.25 96 LYS A O 1
ATOM 741 N N . VAL A 1 97 ? 11.354 -1.965 -9.650 1.00 89.25 97 VAL A N 1
ATOM 742 C CA . VAL A 1 97 ? 11.199 -2.953 -8.576 1.00 89.25 97 VAL A CA 1
ATOM 743 C C . VAL A 1 97 ? 10.277 -2.395 -7.502 1.00 89.25 97 VAL A C 1
ATOM 745 O O . VAL A 1 97 ? 9.334 -3.078 -7.120 1.00 89.25 97 VAL A O 1
ATOM 748 N N . VAL A 1 98 ? 10.480 -1.141 -7.090 1.00 88.38 98 VAL A N 1
ATOM 749 C CA . VAL A 1 98 ? 9.601 -0.441 -6.143 1.00 88.38 98 VAL A CA 1
ATOM 750 C C . VAL A 1 98 ? 8.172 -0.380 -6.662 1.00 88.38 98 VAL A C 1
ATOM 752 O O . VAL A 1 98 ? 7.253 -0.698 -5.920 1.00 88.38 98 VAL A O 1
ATOM 755 N N . LEU A 1 99 ? 7.977 -0.042 -7.938 1.00 85.88 99 LEU A N 1
ATOM 756 C CA . LEU A 1 99 ? 6.643 0.023 -8.526 1.00 85.88 99 LEU A CA 1
ATOM 757 C C . LEU A 1 99 ? 5.945 -1.345 -8.497 1.00 85.88 99 LEU A C 1
ATOM 759 O O . LEU A 1 99 ? 4.788 -1.449 -8.102 1.00 85.88 99 LEU A O 1
ATOM 763 N N . THR A 1 100 ? 6.659 -2.405 -8.884 1.00 86.50 100 THR A N 1
ATOM 764 C CA . THR A 1 100 ? 6.086 -3.758 -8.968 1.00 86.50 100 THR A CA 1
ATOM 765 C C . THR A 1 100 ? 5.829 -4.349 -7.581 1.00 86.50 100 THR A C 1
ATOM 767 O O . THR A 1 100 ? 4.731 -4.825 -7.302 1.00 86.50 100 THR A O 1
ATOM 770 N N . MET A 1 101 ? 6.831 -4.302 -6.700 1.00 88.75 101 MET A N 1
ATOM 771 C CA . MET A 1 101 ? 6.743 -4.849 -5.345 1.00 88.75 101 MET A CA 1
ATOM 772 C C . MET A 1 101 ? 5.815 -4.011 -4.470 1.00 88.75 101 MET A C 1
ATOM 774 O O . MET A 1 101 ? 5.025 -4.575 -3.725 1.00 88.75 101 MET A O 1
ATOM 778 N N . GLY A 1 102 ? 5.852 -2.683 -4.595 1.00 88.25 102 GLY A N 1
ATOM 779 C CA . GLY A 1 102 ? 4.953 -1.778 -3.884 1.00 88.25 102 GLY A CA 1
ATOM 780 C C . GLY A 1 102 ? 3.495 -2.015 -4.266 1.00 88.25 102 GLY A C 1
ATOM 781 O O . GLY A 1 102 ? 2.656 -2.144 -3.382 1.00 88.25 102 GLY A O 1
ATOM 782 N N . ALA A 1 103 ? 3.188 -2.185 -5.557 1.00 85.50 103 ALA A N 1
ATOM 783 C CA . ALA A 1 103 ? 1.829 -2.511 -5.990 1.00 85.50 103 ALA A CA 1
ATOM 784 C C . ALA A 1 103 ? 1.373 -3.890 -5.477 1.00 85.50 103 ALA A C 1
ATOM 786 O O . ALA A 1 103 ? 0.233 -4.044 -5.030 1.00 85.50 103 ALA A O 1
ATOM 787 N N . ALA A 1 104 ? 2.266 -4.887 -5.499 1.00 86.94 104 ALA A N 1
ATOM 788 C CA . ALA A 1 104 ? 1.993 -6.217 -4.956 1.00 86.94 104 ALA A CA 1
ATOM 789 C C . ALA A 1 104 ? 1.714 -6.179 -3.451 1.00 86.94 104 ALA A C 1
ATOM 791 O O . ALA A 1 104 ? 0.699 -6.708 -3.004 1.00 86.94 104 ALA A O 1
ATOM 792 N N . LEU A 1 105 ? 2.572 -5.514 -2.679 1.00 90.62 105 LEU A N 1
ATOM 793 C CA . LEU A 1 105 ? 2.431 -5.400 -1.231 1.00 90.62 105 LEU A CA 1
ATOM 794 C C . LEU A 1 105 ? 1.206 -4.572 -0.849 1.00 90.62 105 LEU A C 1
ATOM 796 O O . LEU A 1 105 ? 0.474 -4.984 0.039 1.00 90.62 105 LEU A O 1
ATOM 800 N N . CYS A 1 106 ? 0.909 -3.496 -1.579 1.00 89.12 106 CYS A N 1
ATOM 801 C CA . CYS A 1 106 ? -0.333 -2.741 -1.428 1.00 89.12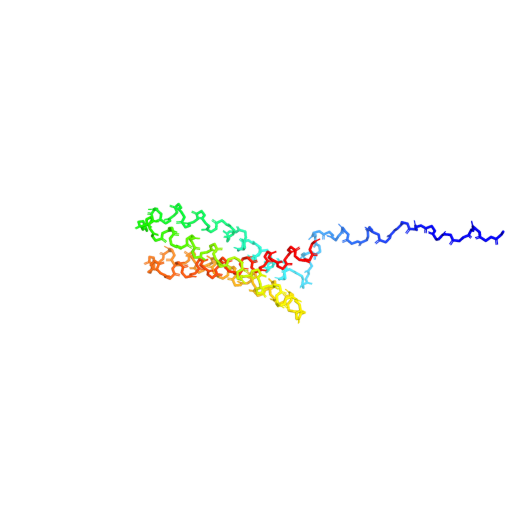 106 CYS A CA 1
ATOM 802 C C . CYS A 1 106 ? -1.558 -3.657 -1.601 1.00 89.12 106 CYS A C 1
ATOM 804 O O . CYS A 1 106 ? -2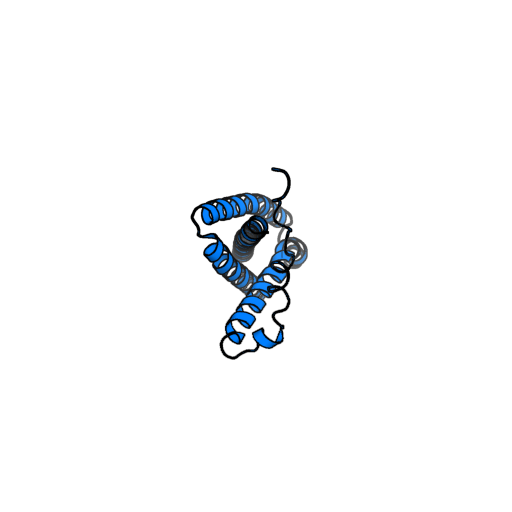.422 -3.723 -0.732 1.00 89.12 106 CYS A O 1
ATOM 806 N N . SER A 1 107 ? -1.585 -4.469 -2.661 1.00 86.25 107 SER A N 1
ATOM 807 C CA . SER A 1 107 ? -2.698 -5.392 -2.926 1.00 86.25 107 SER A CA 1
ATOM 808 C C . SER A 1 107 ? -2.838 -6.487 -1.868 1.00 86.25 107 SER A C 1
ATOM 810 O O . SER A 1 107 ? -3.949 -6.798 -1.436 1.00 86.25 107 SER A O 1
ATOM 812 N N . VAL A 1 108 ? -1.715 -7.062 -1.429 1.00 89.19 108 VAL A N 1
ATOM 813 C CA . VAL A 1 108 ? -1.686 -8.067 -0.358 1.00 89.19 108 VAL A CA 1
ATOM 814 C C . VAL A 1 108 ? -2.150 -7.458 0.963 1.00 89.19 108 VAL A C 1
ATOM 816 O O . VAL A 1 108 ? -2.950 -8.079 1.656 1.00 89.19 108 VAL A O 1
ATOM 819 N N . SER A 1 109 ? -1.716 -6.241 1.296 1.00 88.88 109 SER A N 1
ATOM 820 C CA . SER A 1 109 ? -2.152 -5.531 2.499 1.00 88.88 109 SER A CA 1
ATOM 821 C C . SER A 1 109 ? -3.644 -5.214 2.465 1.00 88.88 109 SER A C 1
ATOM 823 O O . SER A 1 109 ? -4.320 -5.458 3.459 1.00 88.88 109 SER A O 1
ATOM 825 N N . THR A 1 110 ? -4.190 -4.770 1.328 1.00 86.25 110 THR A N 1
ATOM 826 C CA . THR A 1 110 ? -5.639 -4.569 1.161 1.00 86.25 110 THR A CA 1
ATOM 827 C C . THR A 1 110 ? -6.415 -5.867 1.405 1.00 86.25 110 THR A C 1
ATOM 829 O O . THR A 1 110 ? -7.383 -5.879 2.166 1.00 86.25 110 THR A O 1
ATOM 832 N N . ALA A 1 111 ? -5.972 -6.984 0.817 1.00 86.56 111 ALA A N 1
ATOM 833 C CA . ALA A 1 111 ? -6.601 -8.287 1.032 1.00 86.56 111 ALA A CA 1
ATOM 834 C C . ALA A 1 111 ? -6.479 -8.755 2.493 1.00 86.56 111 ALA A C 1
ATOM 836 O O . ALA A 1 111 ? -7.443 -9.261 3.065 1.00 86.56 111 ALA A O 1
ATOM 837 N N . ALA A 1 112 ? -5.317 -8.548 3.116 1.00 88.06 112 ALA A N 1
ATOM 838 C CA . ALA A 1 112 ? -5.085 -8.880 4.516 1.00 88.06 112 ALA A CA 1
ATOM 839 C C . ALA A 1 112 ? -6.002 -8.074 5.441 1.00 88.06 112 ALA A C 1
ATOM 841 O O . ALA A 1 112 ? -6.601 -8.657 6.339 1.00 88.06 112 ALA A O 1
ATOM 842 N N . ILE A 1 113 ? -6.174 -6.772 5.194 1.00 86.12 113 ILE A N 1
ATOM 843 C CA . ILE A 1 113 ? -7.129 -5.936 5.927 1.00 86.12 113 ILE A CA 1
ATOM 844 C C . ILE A 1 113 ? -8.530 -6.531 5.784 1.00 86.12 113 ILE A C 1
ATOM 846 O O . ILE A 1 113 ? -9.141 -6.847 6.797 1.00 86.12 113 ILE A O 1
ATOM 850 N N . ALA A 1 114 ? -9.006 -6.800 4.565 1.00 83.81 114 ALA A N 1
ATOM 851 C CA . ALA A 1 114 ? -10.332 -7.390 4.358 1.00 83.81 114 ALA A CA 1
ATOM 852 C C . ALA A 1 114 ? -10.541 -8.702 5.145 1.00 83.81 114 ALA A C 1
ATOM 854 O O . ALA A 1 114 ? -11.587 -8.891 5.768 1.00 83.81 114 ALA A O 1
ATOM 855 N N . VAL A 1 115 ? -9.534 -9.583 5.181 1.00 86.44 115 VAL A N 1
ATOM 856 C CA . VAL A 1 115 ? -9.580 -10.830 5.966 1.00 86.44 115 VAL A CA 1
ATOM 857 C C . VAL A 1 115 ? -9.586 -10.556 7.471 1.00 86.44 115 VAL A C 1
ATOM 859 O O . VAL A 1 115 ? -10.412 -11.121 8.184 1.00 86.44 115 VAL A O 1
ATOM 862 N N . LEU A 1 116 ? -8.698 -9.688 7.964 1.00 85.62 116 LEU A N 1
ATOM 863 C CA . LEU A 1 116 ? -8.592 -9.344 9.389 1.00 85.62 116 LEU A CA 1
ATOM 864 C C . LEU A 1 116 ? -9.884 -8.717 9.926 1.00 85.62 116 LEU A C 1
ATOM 866 O O . LEU A 1 116 ? -10.271 -8.958 11.071 1.00 85.62 116 LEU A O 1
ATOM 870 N N . LEU A 1 117 ? -10.571 -7.951 9.081 1.00 77.50 117 LEU A N 1
ATOM 871 C CA . LEU A 1 117 ? -11.876 -7.381 9.391 1.00 77.50 117 LEU A CA 1
ATOM 872 C C . LEU A 1 117 ? -12.967 -8.453 9.486 1.00 77.50 117 LEU A C 1
ATOM 8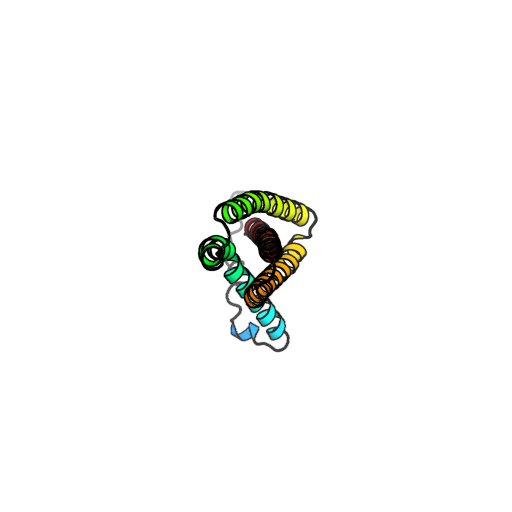74 O O . LEU A 1 117 ? -13.827 -8.375 10.361 1.00 77.50 117 LEU A O 1
ATOM 878 N N . GLY A 1 118 ? -12.907 -9.489 8.646 1.00 78.69 118 GLY A N 1
ATOM 879 C CA . GLY A 1 118 ? -13.833 -10.623 8.701 1.00 78.69 118 GLY A CA 1
ATOM 880 C C . GLY A 1 118 ? -13.646 -11.529 9.924 1.00 78.69 118 GLY A C 1
ATOM 881 O O . GLY A 1 118 ? -14.593 -12.193 10.344 1.00 78.69 118 GLY A O 1
ATOM 882 N N . THR A 1 119 ? -12.452 -11.554 10.525 1.00 79.94 119 THR A N 1
ATOM 883 C CA . THR A 1 119 ? -12.109 -12.484 11.618 1.00 79.94 119 TH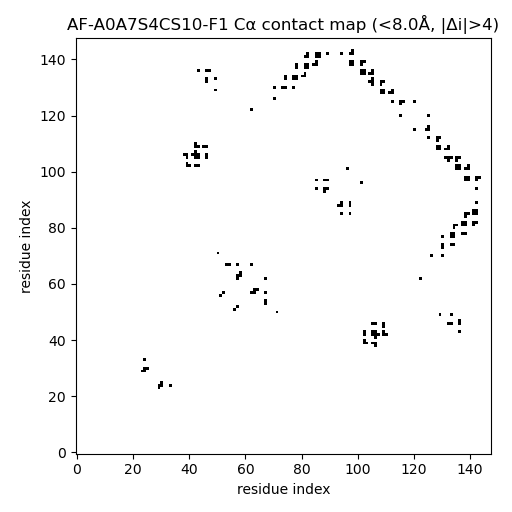R A CA 1
ATOM 884 C C . THR A 1 119 ? -12.178 -11.878 13.020 1.00 79.94 119 THR A C 1
ATOM 886 O O . THR A 1 119 ? -11.849 -12.569 13.982 1.00 79.94 119 THR A O 1
ATOM 889 N N . LYS A 1 120 ? -12.620 -10.618 13.169 1.00 72.19 120 LYS A N 1
ATOM 890 C CA . LYS A 1 120 ? -12.557 -9.868 14.443 1.00 72.19 120 LYS A CA 1
ATOM 891 C C . LYS A 1 120 ? -11.142 -9.872 15.046 1.00 72.19 120 LYS A C 1
ATOM 893 O O . LYS A 1 120 ? -10.969 -10.048 16.252 1.00 72.19 120 LYS A O 1
ATOM 898 N N . ALA A 1 121 ? -10.123 -9.734 14.197 1.00 74.69 121 ALA A N 1
ATOM 899 C CA . ALA A 1 121 ? -8.736 -9.704 14.640 1.00 74.69 121 ALA A CA 1
ATOM 900 C C . ALA A 1 121 ? -8.462 -8.533 15.602 1.00 74.69 121 ALA A C 1
ATOM 902 O O . ALA A 1 121 ? -9.191 -7.539 15.633 1.00 74.69 121 ALA A O 1
ATOM 903 N N . ALA A 1 122 ? -7.370 -8.628 16.368 1.00 80.19 122 ALA A N 1
ATOM 904 C CA . ALA A 1 122 ? -6.938 -7.551 17.253 1.00 80.19 122 ALA A CA 1
ATOM 905 C C . ALA A 1 122 ? -6.762 -6.237 16.469 1.00 80.19 122 ALA A C 1
ATOM 907 O O . ALA A 1 122 ? -6.081 -6.210 15.442 1.00 80.19 122 ALA A O 1
ATOM 908 N N . HIS A 1 123 ? -7.319 -5.136 16.982 1.00 79.50 123 HIS A N 1
ATOM 909 C CA . HIS A 1 123 ? -7.303 -3.828 16.310 1.00 79.50 123 HIS A CA 1
ATOM 910 C C . HIS A 1 123 ? -5.885 -3.358 15.936 1.00 79.50 123 HIS A C 1
ATOM 912 O O . HIS A 1 123 ? -5.699 -2.715 14.907 1.00 79.50 123 HIS A O 1
ATOM 918 N N . GLY A 1 124 ? -4.871 -3.743 16.721 1.00 82.25 124 GLY A N 1
ATOM 919 C CA . GLY A 1 124 ? -3.466 -3.454 16.421 1.00 82.25 124 GLY A CA 1
ATOM 920 C C . GLY A 1 124 ? -2.949 -4.110 15.134 1.00 82.25 124 GLY A C 1
ATOM 921 O O . GLY A 1 124 ? -2.155 -3.501 14.424 1.00 82.25 124 GLY A O 1
ATOM 922 N N . LEU A 1 125 ? -3.427 -5.311 14.781 1.00 86.12 125 LEU A N 1
ATOM 923 C CA . LEU A 1 125 ? -3.056 -5.976 13.524 1.00 86.12 125 LEU A CA 1
ATOM 924 C C . LEU A 1 125 ? -3.669 -5.270 12.316 1.00 86.12 125 LEU A C 1
ATOM 926 O O . LEU A 1 125 ? -2.993 -5.093 11.306 1.00 86.12 125 LEU A O 1
ATOM 930 N N . VAL A 1 126 ? -4.927 -4.834 12.433 1.00 83.62 126 VAL A N 1
ATOM 931 C CA . VAL A 1 126 ? -5.594 -4.040 11.391 1.00 83.62 126 VAL A CA 1
ATOM 932 C C . VAL A 1 126 ? -4.864 -2.711 11.204 1.00 83.62 126 VAL A C 1
ATOM 934 O O . VAL A 1 126 ? -4.529 -2.355 10.078 1.00 83.62 126 VAL A O 1
ATOM 937 N N . ALA A 1 127 ? -4.538 -2.016 12.299 1.00 84.12 127 ALA A N 1
ATOM 938 C CA . ALA A 1 127 ? -3.783 -0.766 12.260 1.00 84.12 127 ALA A CA 1
ATOM 939 C C . ALA A 1 127 ? -2.407 -0.939 11.596 1.00 84.12 127 ALA A C 1
ATOM 941 O O . ALA A 1 127 ? -2.041 -0.155 10.723 1.00 84.12 127 ALA A O 1
ATOM 942 N N . LEU A 1 128 ? -1.671 -1.998 11.949 1.00 87.19 128 LEU A N 1
ATOM 943 C CA . LEU A 1 128 ? -0.392 -2.316 11.317 1.00 87.19 128 LEU A CA 1
ATOM 944 C C . LEU A 1 128 ? -0.557 -2.575 9.815 1.00 87.19 128 LEU A C 1
ATOM 946 O O . LEU A 1 128 ? 0.190 -2.018 9.015 1.00 87.19 128 LEU A O 1
ATOM 950 N N . ALA A 1 129 ? -1.546 -3.379 9.421 1.00 88.12 129 ALA A N 1
ATOM 951 C CA . ALA A 1 129 ? -1.801 -3.680 8.017 1.00 88.12 129 ALA A CA 1
ATOM 952 C C . ALA A 1 129 ? -2.162 -2.417 7.212 1.00 88.12 129 ALA A C 1
ATOM 954 O O . ALA A 1 129 ? -1.692 -2.263 6.085 1.00 88.12 129 ALA A O 1
ATOM 955 N N . VAL A 1 130 ? -2.919 -1.488 7.807 1.00 85.94 130 VAL A N 1
ATOM 956 C CA . VAL A 1 130 ? -3.235 -0.175 7.222 1.00 85.94 130 VAL A CA 1
ATOM 957 C C . VAL A 1 130 ? -1.990 0.702 7.082 1.00 85.94 130 VAL A C 1
ATOM 959 O O . VAL A 1 130 ? -1.814 1.341 6.049 1.00 85.94 130 VAL A O 1
ATOM 962 N N . LEU A 1 131 ? -1.095 0.731 8.073 1.00 87.81 131 LEU A N 1
ATOM 963 C CA . LEU A 1 131 ? 0.151 1.501 7.972 1.00 87.81 131 LEU A CA 1
ATOM 964 C C . LEU A 1 131 ? 1.079 0.947 6.886 1.00 87.81 131 LEU A C 1
ATOM 966 O O . LEU A 1 131 ? 1.679 1.715 6.134 1.00 87.81 131 LEU A O 1
ATOM 970 N N . VAL A 1 132 ? 1.157 -0.380 6.769 1.00 90.50 132 VAL A N 1
ATOM 971 C CA . VAL A 1 132 ? 1.900 -1.054 5.698 1.00 90.50 132 VAL A CA 1
ATOM 972 C C . VAL A 1 132 ? 1.293 -0.725 4.332 1.00 90.50 132 VAL A C 1
ATOM 974 O O . VAL A 1 132 ? 2.029 -0.374 3.409 1.00 90.50 132 VAL A O 1
ATOM 977 N N . LEU A 1 133 ? -0.039 -0.782 4.213 1.00 89.44 133 LEU A N 1
ATOM 978 C CA . LEU A 1 133 ? -0.761 -0.381 3.006 1.00 89.44 133 LEU A CA 1
ATOM 979 C C . LEU A 1 133 ? -0.417 1.061 2.616 1.00 89.44 133 LEU A C 1
ATOM 981 O O . LEU A 1 133 ? 0.007 1.299 1.488 1.00 89.44 133 LEU A O 1
ATOM 985 N N . ASN A 1 134 ? -0.551 1.995 3.560 1.00 88.06 134 ASN A N 1
ATOM 986 C CA . ASN A 1 134 ? -0.267 3.414 3.368 1.00 88.06 134 ASN A CA 1
ATOM 987 C C . ASN A 1 134 ? 1.171 3.649 2.877 1.00 88.06 134 ASN A C 1
ATOM 989 O O . ASN A 1 134 ? 1.388 4.336 1.883 1.00 88.06 134 ASN A O 1
ATOM 993 N N . PHE A 1 135 ? 2.157 3.009 3.515 1.00 90.06 135 PHE A N 1
ATOM 994 C CA . PHE A 1 135 ? 3.561 3.134 3.123 1.00 90.06 135 PHE A CA 1
ATOM 995 C C . PHE A 1 135 ? 3.805 2.698 1.672 1.00 90.06 135 PHE A C 1
ATOM 997 O O . PHE A 1 135 ? 4.413 3.428 0.890 1.00 90.06 135 PHE A O 1
ATOM 1004 N N . PHE A 1 136 ? 3.328 1.513 1.281 1.00 90.75 136 PHE A N 1
ATOM 1005 C CA . PHE A 1 136 ? 3.556 1.015 -0.078 1.00 90.75 136 PHE A CA 1
ATOM 1006 C C . PHE A 1 136 ? 2.743 1.763 -1.128 1.00 90.75 136 PHE A C 1
ATOM 1008 O O . PHE A 1 136 ? 3.230 1.959 -2.243 1.00 90.75 136 PHE A O 1
ATOM 1015 N N . PHE A 1 137 ? 1.541 2.211 -0.774 1.00 88.19 137 PHE A N 1
ATOM 1016 C CA . PHE A 1 137 ? 0.730 3.068 -1.625 1.00 88.19 137 PHE A CA 1
ATOM 1017 C C . PHE A 1 137 ? 1.470 4.373 -1.954 1.00 88.19 137 PHE A C 1
ATOM 1019 O O . PHE A 1 137 ? 1.658 4.685 -3.132 1.00 88.19 137 PHE A O 1
ATOM 1026 N N . ASP A 1 138 ? 1.993 5.069 -0.943 1.00 87.38 138 ASP A N 1
ATOM 1027 C CA . ASP A 1 138 ? 2.730 6.322 -1.138 1.00 87.38 138 ASP A CA 1
ATOM 1028 C C . ASP A 1 138 ? 4.071 6.117 -1.858 1.00 87.38 138 ASP A C 1
ATOM 1030 O O . ASP A 1 138 ? 4.484 6.967 -2.649 1.00 87.38 138 ASP A O 1
ATOM 1034 N N . MET A 1 139 ? 4.733 4.965 -1.683 1.00 88.00 139 MET A N 1
ATOM 1035 C CA . MET A 1 139 ? 5.905 4.616 -2.494 1.00 88.00 139 MET A CA 1
ATOM 1036 C C . MET A 1 139 ? 5.554 4.472 -3.979 1.00 88.00 139 MET A C 1
ATOM 1038 O O . MET A 1 139 ? 6.274 4.992 -4.834 1.00 88.00 139 MET A O 1
ATOM 1042 N N . VAL A 1 140 ? 4.469 3.756 -4.298 1.00 87.62 140 VAL A N 1
ATOM 1043 C CA . VAL A 1 140 ? 4.018 3.539 -5.682 1.00 87.62 140 VAL A CA 1
ATOM 1044 C C . VAL A 1 140 ? 3.687 4.872 -6.339 1.00 87.62 140 VAL A C 1
ATOM 1046 O O . VAL A 1 140 ? 4.185 5.146 -7.431 1.00 87.62 140 VAL A O 1
ATOM 1049 N N . TRP A 1 141 ? 2.916 5.724 -5.661 1.00 83.12 141 TRP A N 1
ATOM 1050 C CA . TRP A 1 141 ? 2.580 7.050 -6.174 1.00 83.12 141 TRP A CA 1
ATOM 1051 C C . TRP A 1 141 ? 3.792 7.962 -6.291 1.00 83.12 141 TRP A C 1
ATOM 1053 O O . TRP A 1 141 ? 3.937 8.634 -7.307 1.00 83.12 141 TRP A O 1
ATOM 1063 N N . GLY A 1 142 ? 4.705 7.940 -5.318 1.00 81.69 142 GLY A N 1
ATOM 1064 C CA . GLY A 1 142 ? 5.949 8.704 -5.385 1.00 81.69 142 GLY A CA 1
ATOM 1065 C C . GLY A 1 142 ? 6.790 8.347 -6.612 1.00 81.69 142 GLY A C 1
ATOM 1066 O O . GLY A 1 142 ? 7.260 9.240 -7.318 1.00 81.69 142 GLY A O 1
ATOM 1067 N N . VAL A 1 143 ? 6.926 7.051 -6.925 1.00 84.25 143 VAL A N 1
ATOM 1068 C CA . VAL A 1 143 ? 7.613 6.618 -8.153 1.00 84.25 143 VAL A CA 1
ATOM 1069 C C . VAL A 1 143 ? 6.833 7.045 -9.395 1.00 84.25 143 VAL A C 1
ATOM 1071 O O . VAL A 1 143 ? 7.446 7.594 -10.307 1.00 84.25 143 VAL A O 1
ATOM 1074 N N . LEU A 1 144 ? 5.510 6.843 -9.434 1.00 81.81 144 LEU A N 1
ATOM 1075 C CA . LEU A 1 144 ? 4.671 7.253 -10.567 1.00 81.81 144 LEU A CA 1
ATOM 1076 C C . LEU A 1 144 ? 4.799 8.753 -10.872 1.00 81.81 144 LEU A C 1
ATOM 1078 O O . LEU A 1 144 ? 5.034 9.104 -12.022 1.00 81.81 144 LEU A O 1
ATOM 1082 N N . TYR A 1 145 ? 4.743 9.620 -9.859 1.00 75.94 145 TYR A N 1
ATOM 1083 C CA . TYR A 1 145 ? 4.905 11.066 -10.042 1.00 75.94 145 TYR A CA 1
ATOM 1084 C C . TYR A 1 145 ? 6.302 11.474 -10.504 1.00 75.94 145 TYR A C 1
ATOM 1086 O O . TYR A 1 145 ? 6.455 12.506 -11.141 1.00 75.94 145 TYR A O 1
ATOM 1094 N N . SER A 1 146 ? 7.332 10.688 -10.188 1.00 72.25 146 SER A N 1
ATOM 1095 C CA . SER A 1 146 ? 8.697 10.986 -10.639 1.00 72.25 146 SER A CA 1
ATOM 1096 C C . SER A 1 146 ? 8.973 10.589 -12.092 1.00 72.25 146 SER A C 1
ATOM 1098 O O . SER A 1 146 ? 9.970 11.036 -12.657 1.00 72.25 146 SER A O 1
ATOM 1100 N N . ILE A 1 147 ? 8.131 9.733 -12.687 1.00 68.50 147 ILE A N 1
ATOM 1101 C CA . ILE A 1 147 ? 8.283 9.261 -14.074 1.00 68.50 147 ILE A CA 1
ATOM 1102 C C . ILE A 1 147 ? 7.317 9.936 -15.061 1.00 68.50 147 ILE A C 1
ATOM 1104 O O . ILE A 1 147 ? 7.504 9.770 -16.267 1.00 68.50 147 ILE A O 1
ATOM 1108 N N . THR A 1 148 ? 6.292 10.639 -14.567 1.00 56.12 148 THR A N 1
ATOM 1109 C CA . THR A 1 148 ? 5.343 11.453 -15.351 1.00 56.12 148 THR A CA 1
ATOM 1110 C C . THR A 1 148 ? 5.771 12.907 -15.395 1.00 56.12 148 THR A C 1
ATOM 1112 O O . THR A 1 148 ? 5.720 13.492 -16.497 1.00 56.12 148 THR A O 1
#

Secondary structure (DSSP, 8-state):
-----PPP--TTTTSSSS---GGGGGSTTTHHHHHHHHHHHHHHHHHHTHHHIIIIIHHHTT--HHHHHHHHHHHHHHHHHHHHHHHHHHHTT-HHHHHHHHHHHHHHHHHHHHHHHHTT--HHHHHHHHHHHHHHHHHHHHHHHHH-

Nearest PDB structures (foldseek):
  6t1z-assembly1_A  TM=6.113E-01  e=7.198E-01  Lactococcus lactis
  7t38-assembly1_A  TM=3.451E-01  e=4.613E+00  Rattus norvegicus
  7zjg-assembly1_A  TM=3.290E-01  e=5.114E+00  Rattus norvegicus
  6uw6-assembly1_A  TM=3.514E-01  e=5.970E+00  Homo sapiens

InterPro domains:
  IPR036259 MFS transporter superfamily [G3DSA:1.20.1250.20] (7-148)

Sequence (148 aa):
DLMQRLPTPTGTAGRRGAAIGLWRLWARGLRGRTVLVVVLWAGCATGSEFWFWVTELGKAWGISEVAVKEIMFVGRLTGPFAFVSASVASRFGYGKVVLTMGAALCSVSTAAIAVLLGTKAAHGLVALAVLVLNFFFDMVWGVLYSIT

Foldseek 3Di:
DPPPDDDDPPPDPPPPPDCPDPCVCVPVPNVVVSVLVVLLVVLLVLLVCLLVCLPPVCVVLVNDPVVSVVLVVVLVVLLVVLLVVLVVCVVVVCLVVLLNVLSVLLSVLSVVLVVCVVVVHDVVVNSVSSSSNSSSSSSNVSSVVVVD